Protein AF-0000000081133025 (afdb_homodimer)

Nearest PDB structures (foldseek):
  4o6f-assembly1_A  TM=8.081E-01  e=2.549E-02  Homo sapiens

Structure (mmCIF, N/CA/C/O backbone):
data_AF-0000000081133025-model_v1
#
loop_
_entity.id
_entity.type
_entity.pdbx_description
1 polymer 'MYND-type domain-containing protein'
#
loop_
_atom_site.group_PDB
_atom_site.id
_atom_site.type_symbol
_atom_site.label_atom_id
_atom_site.label_alt_id
_atom_site.label_comp_id
_atom_site.label_asym_id
_atom_site.label_entity_id
_atom_site.label_seq_id
_atom_site.pdbx_PDB_ins_code
_atom_site.Cartn_x
_atom_site.Cartn_y
_atom_site.Cartn_z
_atom_site.occupancy
_atom_site.B_iso_or_equiv
_atom_site.auth_seq_id
_atom_site.auth_comp_id
_atom_site.auth_asym_id
_atom_site.auth_atom_id
_atom_site.pdbx_PDB_model_num
ATOM 1 N N . MET A 1 1 ? 14.711 13.016 -4.582 1 37.09 1 MET A N 1
ATOM 2 C CA . MET A 1 1 ? 14.359 14.242 -3.865 1 37.09 1 MET A CA 1
ATOM 3 C C . MET A 1 1 ? 12.969 14.133 -3.254 1 37.09 1 MET A C 1
ATOM 5 O O . MET A 1 1 ? 12.023 13.719 -3.928 1 37.09 1 MET A O 1
ATOM 9 N N . GLU A 1 2 ? 12.914 13.93 -1.913 1 46.16 2 GLU A N 1
ATOM 10 C CA . GLU A 1 2 ? 11.641 13.906 -1.211 1 46.16 2 GLU A CA 1
ATOM 11 C C . GLU A 1 2 ? 10.789 15.117 -1.572 1 46.16 2 GLU A C 1
ATOM 13 O O . GLU A 1 2 ? 11.281 16.25 -1.612 1 46.16 2 GLU A O 1
ATOM 18 N N . ILE A 1 3 ? 9.961 15.031 -2.523 1 55.22 3 ILE A N 1
ATOM 19 C CA . ILE A 1 3 ? 9.078 16.141 -2.852 1 55.22 3 ILE A CA 1
ATOM 20 C C . ILE A 1 3 ? 8.289 16.562 -1.615 1 55.22 3 ILE A C 1
ATOM 22 O O . ILE A 1 3 ? 7.602 15.742 -1.005 1 55.22 3 ILE A O 1
ATOM 26 N N . PRO A 1 4 ? 8.547 17.734 -1.11 1 58.75 4 PRO A N 1
ATOM 27 C CA . PRO A 1 4 ? 7.738 18.188 0.019 1 58.75 4 PRO A CA 1
ATOM 28 C C . PRO A 1 4 ? 6.262 17.828 -0.129 1 58.75 4 PRO A C 1
ATOM 30 O O . PRO A 1 4 ? 5.715 17.891 -1.233 1 58.75 4 PRO A O 1
ATOM 33 N N . GLY A 1 5 ? 5.664 17.234 0.79 1 69.25 5 GLY A N 1
ATOM 34 C CA . GLY A 1 5 ? 4.25 16.906 0.766 1 69.25 5 GLY A CA 1
ATOM 35 C C . GLY A 1 5 ? 3.979 15.5 0.25 1 69.25 5 GLY A C 1
ATOM 36 O O . GLY A 1 5 ? 2.859 14.992 0.368 1 69.25 5 GLY A O 1
ATOM 37 N N . HIS A 1 6 ? 5.023 14.922 -0.238 1 81.94 6 HIS A N 1
ATOM 38 C CA . HIS A 1 6 ? 4.848 13.57 -0.758 1 81.94 6 HIS A CA 1
ATOM 39 C C . HIS A 1 6 ? 4.977 12.531 0.351 1 81.94 6 HIS A C 1
ATOM 41 O O . HIS A 1 6 ? 5.855 12.641 1.207 1 81.94 6 HIS A O 1
ATOM 47 N N . SER A 1 7 ? 4.062 11.711 0.53 1 89.38 7 SER A N 1
ATOM 48 C CA . SER A 1 7 ? 4.09 10.578 1.452 1 89.38 7 SER A CA 1
ATOM 49 C C . SER A 1 7 ? 3.457 9.336 0.826 1 89.38 7 SER A C 1
ATOM 51 O O . SER A 1 7 ? 2.385 9.422 0.224 1 89.38 7 SER A O 1
ATOM 53 N N . PRO A 1 8 ? 4.18 8.297 0.931 1 91.12 8 PRO A N 1
ATOM 54 C CA . PRO A 1 8 ? 3.59 7.062 0.412 1 91.12 8 PRO A CA 1
ATOM 55 C C . PRO A 1 8 ? 2.506 6.496 1.325 1 91.12 8 PRO A C 1
ATOM 57 O O . PRO A 1 8 ? 1.808 5.551 0.95 1 91.12 8 PRO A O 1
ATOM 60 N N . ILE A 1 9 ? 2.301 7.074 2.457 1 91.94 9 ILE A N 1
ATOM 61 C CA . ILE A 1 9 ? 1.527 6.445 3.523 1 91.94 9 ILE A CA 1
ATOM 62 C C . ILE A 1 9 ? 0.06 6.359 3.113 1 91.94 9 ILE A C 1
ATOM 64 O O . ILE A 1 9 ? -0.567 5.305 3.25 1 91.94 9 ILE A O 1
ATOM 68 N N . PRO A 1 10 ? -0.504 7.406 2.51 1 92.81 10 PRO A N 1
ATOM 69 C CA . PRO A 1 10 ? -1.913 7.293 2.127 1 92.81 10 PRO A CA 1
ATOM 70 C C . PRO A 1 10 ? -2.168 6.145 1.149 1 92.81 10 PRO A C 1
ATOM 72 O O . PRO A 1 10 ? -3.133 5.395 1.31 1 92.81 10 PRO A O 1
ATOM 75 N N . LYS A 1 11 ? -1.318 5.996 0.229 1 93.31 11 LYS A N 1
ATOM 76 C CA . LYS A 1 11 ? -1.478 4.902 -0.728 1 93.31 11 LYS A CA 1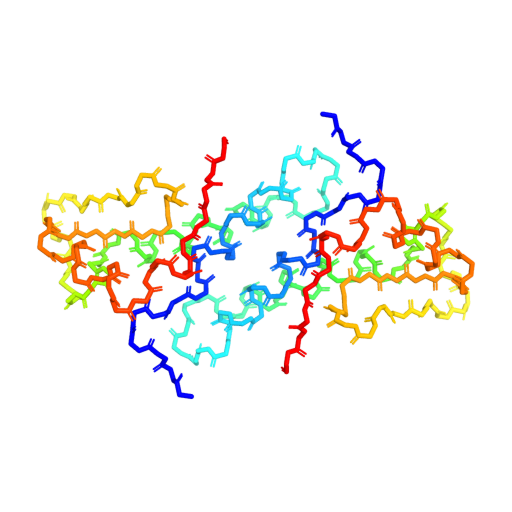
ATOM 77 C C . LYS A 1 11 ? -1.194 3.553 -0.073 1 93.31 11 LYS A C 1
ATOM 79 O O . LYS A 1 11 ? -1.891 2.572 -0.338 1 93.31 11 LYS A O 1
ATOM 84 N N . ALA A 1 12 ? -0.196 3.496 0.773 1 93.62 12 ALA A N 1
ATOM 85 C CA . ALA A 1 12 ? 0.095 2.266 1.504 1 93.62 12 ALA A CA 1
ATOM 86 C C . ALA A 1 12 ? -1.105 1.826 2.338 1 93.62 12 ALA A C 1
ATOM 88 O O . ALA A 1 12 ? -1.515 0.664 2.283 1 93.62 12 ALA A O 1
ATOM 89 N N . LEU A 1 13 ? -1.647 2.775 3.041 1 93.31 13 LEU A N 1
ATOM 90 C CA . LEU A 1 13 ? -2.805 2.463 3.873 1 93.31 13 LEU A CA 1
ATOM 91 C C . LEU A 1 13 ? -3.988 2.029 3.016 1 93.31 13 LEU A C 1
ATOM 93 O O . LEU A 1 13 ? -4.672 1.055 3.342 1 93.31 13 LEU A O 1
ATOM 97 N N . PHE A 1 14 ? -4.234 2.65 1.987 1 93.69 14 PHE A N 1
ATOM 98 C CA . PHE A 1 14 ? -5.379 2.359 1.128 1 93.69 14 PHE A CA 1
ATOM 99 C C . PHE A 1 14 ? -5.281 0.95 0.558 1 93.69 14 PHE A C 1
ATOM 101 O O . PHE A 1 14 ? -6.203 0.146 0.713 1 93.69 14 PHE A O 1
ATOM 108 N N . TRP A 1 15 ? -4.223 0.72 -0.074 1 93.31 15 TRP A N 1
ATOM 109 C CA . TRP A 1 15 ? -4.09 -0.559 -0.763 1 93.31 15 TRP A CA 1
ATOM 110 C C . TRP A 1 15 ? -4.016 -1.71 0.234 1 93.31 15 TRP A C 1
ATOM 112 O O . TRP A 1 15 ? -4.492 -2.812 -0.041 1 93.31 15 TRP A O 1
ATOM 122 N N . ALA A 1 16 ? -3.414 -1.518 1.375 1 93.19 16 ALA A N 1
ATOM 123 C CA . ALA A 1 16 ? -3.4 -2.539 2.418 1 93.19 16 ALA A CA 1
ATOM 124 C C . ALA A 1 16 ? -4.812 -2.826 2.924 1 93.19 16 ALA A C 1
ATOM 126 O O . ALA A 1 16 ? -5.184 -3.984 3.121 1 93.19 16 ALA A O 1
ATOM 127 N N . ARG A 1 17 ? -5.57 -1.785 3.111 1 92.88 17 ARG A N 1
ATOM 128 C CA . ARG A 1 17 ? -6.949 -1.972 3.549 1 92.88 17 ARG A CA 1
ATOM 129 C C . ARG A 1 17 ? -7.766 -2.697 2.484 1 92.88 17 ARG A C 1
ATOM 131 O O . ARG A 1 17 ? -8.609 -3.539 2.805 1 92.88 17 ARG A O 1
ATOM 138 N N . LYS A 1 18 ? -7.516 -2.332 1.307 1 92.12 18 LYS A N 1
ATOM 139 C CA . LYS A 1 18 ? -8.188 -3.02 0.206 1 92.12 18 LYS A CA 1
ATOM 140 C C . LYS A 1 18 ? -7.871 -4.516 0.22 1 92.12 18 LYS A C 1
ATOM 142 O O . LYS A 1 18 ? -8.75 -5.34 -0.048 1 92.12 18 LYS A O 1
ATOM 147 N N . ALA A 1 19 ? -6.629 -4.859 0.444 1 90.31 19 ALA A N 1
ATOM 148 C CA . ALA A 1 19 ? -6.227 -6.262 0.517 1 90.31 19 ALA A CA 1
ATOM 149 C C . ALA A 1 19 ? -6.98 -6.992 1.626 1 90.31 19 ALA A C 1
ATOM 151 O O . ALA A 1 19 ? -7.328 -8.164 1.479 1 90.31 19 ALA A O 1
ATOM 152 N N . LEU A 1 20 ? -7.297 -6.324 2.66 1 91.94 20 LEU A N 1
ATOM 153 C CA . LEU A 1 20 ? -7.945 -6.914 3.826 1 91.94 20 LEU A CA 1
ATOM 154 C C . LEU A 1 20 ? -9.422 -7.164 3.553 1 91.94 20 LEU A C 1
ATOM 156 O O . LEU A 1 20 ? -10.102 -7.84 4.332 1 91.94 20 LEU A O 1
ATOM 160 N N . GLU A 1 21 ? -9.922 -6.594 2.506 1 90 21 GLU A N 1
ATOM 161 C CA . GLU A 1 21 ? -11.32 -6.84 2.16 1 90 21 GLU A CA 1
ATOM 162 C C . GLU A 1 21 ? -11.547 -8.305 1.796 1 90 21 GLU A C 1
ATOM 164 O O . GLU A 1 21 ? -12.68 -8.789 1.842 1 90 21 GLU A O 1
ATOM 169 N N . ASP A 1 22 ? -10.477 -8.898 1.353 1 85.5 22 ASP A N 1
ATOM 170 C CA . ASP A 1 22 ? -10.531 -10.344 1.142 1 85.5 22 ASP A CA 1
ATOM 171 C C . ASP A 1 22 ? -10.484 -11.094 2.469 1 85.5 22 ASP A C 1
ATOM 173 O O . ASP A 1 22 ? -9.461 -11.078 3.158 1 85.5 22 ASP A O 1
ATOM 177 N N . ASP A 1 23 ? -11.516 -11.797 2.797 1 85.81 23 ASP A N 1
ATOM 178 C CA . ASP A 1 23 ? -11.641 -12.477 4.086 1 85.81 23 ASP A CA 1
ATOM 179 C C . ASP A 1 23 ? -10.617 -13.594 4.223 1 85.81 23 ASP A C 1
ATOM 181 O O . ASP A 1 23 ? -10.281 -14 5.336 1 85.81 23 ASP A O 1
ATOM 185 N N . SER A 1 24 ? -10.18 -14.094 3.078 1 83.56 24 SER A N 1
ATOM 186 C CA . SER A 1 24 ? -9.227 -15.203 3.121 1 83.56 24 SER A CA 1
ATOM 187 C C . SER A 1 24 ? -7.789 -14.695 3.13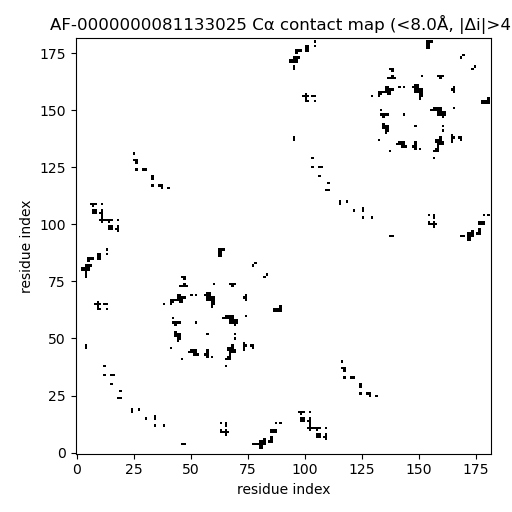1 1 83.56 24 SER A C 1
ATOM 189 O O . SER A 1 24 ? -6.848 -15.484 3.041 1 83.56 24 SER A O 1
ATOM 191 N N . PHE A 1 25 ? -7.715 -13.43 3.311 1 85.69 25 PHE A N 1
ATOM 192 C CA . PHE A 1 25 ? -6.375 -12.852 3.299 1 85.69 25 PHE A CA 1
ATOM 193 C C . PHE A 1 25 ? -5.539 -13.398 4.449 1 85.69 25 PHE A C 1
ATOM 195 O O . PHE A 1 25 ? -5.977 -13.383 5.602 1 85.69 25 PHE A O 1
ATOM 202 N N . PRO A 1 26 ? -4.367 -13.797 4.047 1 82.81 26 PRO A N 1
ATOM 203 C CA . PRO A 1 26 ? -3.49 -14.289 5.113 1 82.81 26 PRO A CA 1
ATOM 204 C C . PRO A 1 26 ? -2.992 -13.172 6.031 1 82.81 26 PRO A C 1
ATOM 206 O O . PRO A 1 26 ? -2.844 -12.031 5.594 1 82.81 26 PRO A O 1
ATOM 209 N N . LEU A 1 27 ? -2.762 -13.398 7.289 1 88.44 27 LEU A N 1
ATOM 210 C CA . LEU A 1 27 ? -2.152 -12.508 8.273 1 88.44 27 LEU A CA 1
ATOM 211 C C . LEU A 1 27 ? -3.053 -11.312 8.547 1 88.44 27 LEU A C 1
ATOM 213 O O . LEU A 1 27 ? -2.566 -10.227 8.875 1 88.44 27 LEU A O 1
ATOM 217 N N . ARG A 1 28 ? -4.301 -11.422 8.32 1 92.44 28 ARG A N 1
ATOM 218 C CA . ARG A 1 28 ? -5.277 -10.352 8.469 1 92.44 28 ARG A CA 1
ATOM 219 C C . ARG A 1 28 ? -5.098 -9.633 9.805 1 92.44 28 ARG A C 1
ATOM 221 O O . ARG A 1 28 ? -5.027 -8.398 9.852 1 92.44 28 ARG A O 1
ATOM 228 N N . ASP A 1 29 ? -5.027 -10.289 10.891 1 91.88 29 ASP A N 1
ATOM 229 C CA . ASP A 1 29 ? -4.934 -9.688 12.219 1 91.88 29 ASP A CA 1
ATOM 230 C C . ASP A 1 29 ? -3.646 -8.883 12.375 1 91.88 29 ASP A C 1
ATOM 232 O O . ASP A 1 29 ? -3.656 -7.785 12.93 1 91.88 29 ASP A O 1
ATOM 236 N N . ASN A 1 30 ? -2.568 -9.438 11.898 1 91.12 30 ASN A N 1
ATOM 237 C CA . ASN A 1 30 ? -1.285 -8.75 11.977 1 91.12 30 ASN A CA 1
ATOM 238 C C . ASN A 1 30 ? -1.292 -7.461 11.164 1 91.12 30 ASN A C 1
ATOM 240 O O . ASN A 1 30 ? -0.832 -6.422 11.641 1 91.12 30 ASN A O 1
ATOM 244 N N . VAL A 1 31 ? -1.9 -7.582 9.984 1 92.75 31 VAL A N 1
ATOM 245 C CA . VAL A 1 31 ? -1.946 -6.418 9.109 1 92.75 31 VAL A CA 1
ATOM 246 C C . VAL A 1 31 ? -2.855 -5.352 9.711 1 92.75 31 VAL A C 1
ATOM 248 O O . VAL A 1 31 ? -2.529 -4.16 9.688 1 92.75 31 VAL A O 1
ATOM 251 N N . THR A 1 32 ? -3.928 -5.762 10.289 1 94.5 32 THR A N 1
ATOM 252 C CA . THR A 1 32 ? -4.848 -4.828 10.93 1 94.5 32 THR A CA 1
ATOM 253 C C . THR A 1 32 ? -4.152 -4.066 12.055 1 94.5 32 THR A C 1
ATOM 255 O O . THR A 1 32 ? -4.297 -2.848 12.164 1 94.5 32 THR A O 1
ATOM 258 N N . LEU A 1 33 ? -3.422 -4.777 12.836 1 93.5 33 LEU A N 1
ATOM 259 C CA . LEU A 1 33 ? -2.709 -4.16 13.945 1 93.5 33 LEU A CA 1
ATOM 260 C C . LEU A 1 33 ? -1.69 -3.143 13.445 1 93.5 33 LEU A C 1
ATOM 262 O O . LEU A 1 33 ? -1.587 -2.039 13.984 1 93.5 33 LEU A O 1
ATOM 266 N N . ILE A 1 34 ? -0.99 -3.49 12.43 1 92.94 34 ILE A N 1
ATOM 267 C CA . ILE A 1 34 ? 0.042 -2.611 11.891 1 92.94 34 ILE A CA 1
ATOM 268 C C . ILE A 1 34 ? -0.604 -1.366 11.281 1 92.94 34 ILE A C 1
ATOM 270 O O . ILE A 1 34 ? -0.123 -0.249 11.484 1 92.94 34 ILE A O 1
ATOM 274 N N . LEU A 1 35 ? -1.695 -1.599 10.523 1 93.44 35 LEU A N 1
ATOM 275 C CA . LEU A 1 35 ? -2.383 -0.47 9.906 1 93.44 35 LEU A CA 1
ATOM 276 C C . LEU A 1 35 ? -2.906 0.493 10.969 1 93.44 35 LEU A C 1
ATOM 278 O O . LEU A 1 35 ? -2.809 1.712 10.805 1 93.44 35 LEU A O 1
ATOM 282 N N . SER A 1 36 ? -3.422 -0.02 12.031 1 93.81 36 SER A N 1
ATOM 283 C CA . SER A 1 36 ? -3.898 0.809 13.133 1 93.81 36 SER A CA 1
ATOM 284 C C . SER A 1 36 ? -2.76 1.612 13.758 1 93.81 36 SER A C 1
ATOM 286 O O . SER A 1 36 ? -2.918 2.801 14.039 1 93.81 36 SER A O 1
ATOM 288 N N . ALA A 1 37 ? -1.675 0.961 13.969 1 90.38 37 ALA A N 1
ATOM 289 C CA . ALA A 1 37 ? -0.515 1.627 14.555 1 90.38 37 ALA A CA 1
ATOM 290 C C . ALA A 1 37 ? 0.016 2.719 13.633 1 90.38 37 ALA A C 1
ATOM 292 O O . ALA A 1 37 ? 0.368 3.811 14.086 1 90.38 37 ALA A O 1
ATOM 293 N N . MET A 1 38 ? 0.113 2.439 12.328 1 88.94 38 MET A N 1
ATOM 294 C CA . MET A 1 38 ? 0.573 3.42 11.344 1 88.94 38 MET A CA 1
ATOM 295 C C . MET A 1 38 ? -0.354 4.629 11.312 1 88.94 38 MET A C 1
ATOM 297 O O . MET A 1 38 ? 0.109 5.773 11.305 1 88.94 38 MET A O 1
ATOM 301 N N . GLU A 1 39 ? -1.635 4.359 11.266 1 91.19 39 GLU A N 1
ATOM 302 C CA . GLU A 1 39 ? -2.613 5.441 11.25 1 91.19 39 GLU A CA 1
ATOM 303 C C . GLU A 1 39 ? -2.484 6.312 12.5 1 91.19 39 GLU A C 1
ATOM 305 O O . GLU A 1 39 ? -2.57 7.543 12.414 1 91.19 39 GLU A O 1
ATOM 310 N N . ASN A 1 40 ? -2.301 5.688 13.656 1 88.5 40 ASN A N 1
ATOM 311 C CA . ASN A 1 40 ? -2.137 6.438 14.898 1 88.5 40 ASN A CA 1
ATOM 312 C C . ASN A 1 40 ? -0.922 7.355 14.844 1 88.5 40 ASN A C 1
ATOM 314 O O . ASN A 1 40 ? -0.93 8.438 15.43 1 88.5 40 ASN A O 1
ATOM 318 N N . GLU A 1 41 ? 0.055 6.941 14.148 1 83.94 41 GLU A N 1
ATOM 319 C CA . GLU A 1 41 ? 1.264 7.75 14.016 1 83.94 41 GLU A CA 1
ATOM 320 C C . GLU A 1 41 ? 1.009 8.992 13.164 1 83.94 41 GLU A C 1
ATOM 322 O O . GLU A 1 41 ? 1.532 10.07 13.453 1 83.94 41 GLU A O 1
ATOM 327 N N . VAL A 1 42 ? 0.178 8.852 12.164 1 88.88 42 VAL A N 1
ATOM 328 C CA . VAL A 1 42 ? 0.042 9.953 11.219 1 88.88 42 VAL A CA 1
ATOM 329 C C . VAL A 1 42 ? -1.151 10.82 11.602 1 88.88 42 VAL A C 1
ATOM 331 O O . VAL A 1 42 ? -1.242 11.977 11.195 1 88.88 42 VAL A O 1
ATOM 334 N N . LYS A 1 43 ? -2.041 10.352 12.43 1 92.94 43 LYS A N 1
ATOM 335 C CA . LYS A 1 43 ? -3.242 11.094 12.789 1 92.94 43 LYS A CA 1
ATOM 336 C C . LYS A 1 43 ? -2.93 12.164 13.836 1 92.94 43 LYS A C 1
ATOM 338 O O . LYS A 1 43 ? -3.721 13.086 14.039 1 92.94 43 LYS A O 1
ATOM 343 N N . ASN A 1 44 ? -1.777 12.164 14.43 1 91 44 ASN A N 1
ATOM 344 C CA . ASN A 1 44 ? -1.505 13.016 15.586 1 91 44 ASN A CA 1
ATOM 345 C C . ASN A 1 44 ? -0.687 14.242 15.203 1 91 44 ASN A C 1
ATOM 347 O O . ASN A 1 44 ? -0.397 15.094 16.047 1 91 44 ASN A O 1
ATOM 351 N N . HIS A 1 45 ? -0.302 14.367 13.977 1 91.94 45 HIS A N 1
ATOM 352 C CA . HIS A 1 45 ? 0.431 15.539 13.508 1 91.94 45 HIS A CA 1
ATOM 353 C C . HIS A 1 45 ? -0.117 16.031 12.172 1 91.94 45 HIS A C 1
ATOM 355 O O . HIS A 1 45 ? -0.503 15.227 11.32 1 91.94 45 HIS A O 1
ATOM 361 N N . CYS A 1 46 ? -0.138 17.328 12.094 1 95.12 46 CYS A N 1
ATOM 362 C CA . CYS A 1 46 ? -0.505 17.906 10.805 1 95.12 46 CYS A CA 1
ATOM 363 C C . CYS A 1 46 ? 0.449 17.453 9.711 1 95.12 46 CYS A C 1
ATOM 365 O O . CYS A 1 46 ? 1.668 17.531 9.867 1 95.12 46 CYS A O 1
ATOM 367 N N . ALA A 1 47 ? -0.076 17.016 8.617 1 93.88 47 ALA A N 1
ATOM 368 C CA . ALA A 1 47 ? 0.729 16.484 7.523 1 93.88 47 ALA A CA 1
ATOM 369 C C . ALA A 1 47 ? 1.552 17.578 6.859 1 93.88 47 ALA A C 1
ATOM 371 O O . ALA A 1 47 ? 2.564 17.297 6.211 1 93.88 47 ALA A O 1
ATOM 372 N N . ASN A 1 48 ? 1.145 18.812 7.031 1 94.44 48 ASN A N 1
ATOM 373 C CA . ASN A 1 48 ? 1.816 19.922 6.371 1 94.44 48 ASN A CA 1
ATOM 374 C C . ASN A 1 48 ? 2.842 20.578 7.289 1 94.44 48 ASN A C 1
ATOM 376 O O . ASN A 1 48 ? 4.035 20.594 6.984 1 94.44 48 ASN A O 1
ATOM 380 N N . CYS A 1 49 ? 2.467 21.094 8.445 1 94.31 49 CYS A N 1
ATOM 381 C CA . CYS A 1 49 ? 3.35 21.891 9.289 1 94.31 49 CYS A CA 1
ATOM 382 C C . CYS A 1 49 ? 3.9 21.078 10.445 1 94.31 49 CYS A C 1
ATOM 384 O O . CYS A 1 49 ? 4.715 21.562 11.234 1 94.31 49 CYS A O 1
ATOM 386 N N . ARG A 1 50 ? 3.406 19.875 10.695 1 92.31 50 ARG A N 1
ATOM 387 C CA . ARG A 1 50 ? 3.893 18.906 11.664 1 92.31 50 ARG A CA 1
ATOM 388 C C . ARG A 1 50 ? 3.484 19.281 13.078 1 92.31 50 ARG A C 1
ATOM 390 O O . ARG A 1 50 ? 3.951 18.672 14.047 1 92.31 50 ARG A O 1
ATOM 397 N N . LYS A 1 51 ? 2.559 20.25 13.164 1 93 51 LYS A N 1
ATOM 398 C CA . LYS A 1 51 ? 2.002 20.578 14.477 1 93 51 LYS A CA 1
ATOM 399 C C . LYS A 1 51 ? 1.256 19.375 15.062 1 93 51 LYS A C 1
ATOM 401 O O . LYS A 1 51 ? 0.527 18.688 14.352 1 93 51 LYS A O 1
ATOM 406 N N . GLU A 1 52 ? 1.521 19.141 16.344 1 92.38 52 GLU A N 1
ATOM 407 C CA . GLU A 1 52 ? 0.838 18.047 17.016 1 92.38 52 GLU A CA 1
ATOM 408 C C . GLU A 1 52 ? -0.616 18.391 17.328 1 92.38 52 GLU A C 1
ATOM 410 O O . GLU A 1 52 ? -0.926 19.547 17.641 1 92.38 52 GLU A O 1
ATOM 415 N N . ALA A 1 53 ? -1.612 17.531 17.094 1 88.75 53 ALA A N 1
ATOM 416 C CA . ALA A 1 53 ? -3.043 17.734 17.328 1 88.75 53 ALA A CA 1
ATOM 417 C C . ALA A 1 53 ? -3.311 18.219 18.734 1 88.75 53 ALA A C 1
ATOM 419 O O . ALA A 1 53 ? -4.203 19.047 18.953 1 88.75 53 ALA A O 1
ATOM 420 N N . GLY A 1 54 ? -2.457 18.203 19.75 1 81.5 54 GLY A N 1
ATOM 421 C CA . GLY A 1 54 ? -2.725 18.562 21.125 1 81.5 54 GLY A CA 1
ATOM 422 C C . GLY A 1 54 ? -4.078 18.094 21.609 1 81.5 54 GLY A C 1
ATOM 423 O O . GLY A 1 54 ? -4.398 16.906 21.516 1 81.5 54 GLY A O 1
ATOM 424 N N . CYS A 1 55 ? -4.98 19.047 22.125 1 78.44 55 CYS A N 1
ATOM 425 C CA . CYS A 1 55 ? -6.289 18.734 22.688 1 78.44 55 CYS A CA 1
ATOM 426 C C . CYS A 1 55 ? -7.352 18.688 21.594 1 78.44 55 CYS A C 1
ATOM 428 O O . CYS A 1 55 ? -8.469 18.219 21.828 1 78.44 55 CYS A O 1
ATOM 430 N N . SER A 1 56 ? -6.949 19.234 20.422 1 78.75 56 SER A N 1
ATOM 431 C CA . SER A 1 56 ? -7.902 19.234 19.312 1 78.75 56 SER A CA 1
ATOM 432 C C . SER A 1 56 ? -7.555 18.156 18.297 1 78.75 56 SER A C 1
ATOM 434 O O . SER A 1 56 ? -6.387 17.797 18.141 1 78.75 56 SER A O 1
ATOM 436 N N . SER A 1 57 ? -8.578 17.609 17.719 1 86.81 57 SER A N 1
ATOM 437 C CA . SER A 1 57 ? -8.344 16.625 16.656 1 86.81 57 SER A CA 1
ATOM 438 C C . SER A 1 57 ? -8.039 17.297 15.328 1 86.81 57 SER A C 1
ATOM 440 O O . SER A 1 57 ? -8.508 18.406 15.07 1 86.81 57 SER A O 1
ATOM 442 N N . LEU A 1 58 ? -7.152 16.75 14.648 1 95.75 58 LEU A N 1
ATOM 443 C CA . LEU A 1 58 ? -6.867 17.203 13.281 1 95.75 58 LEU A CA 1
ATOM 444 C C . LEU A 1 58 ? -7.969 16.75 12.328 1 95.75 58 LEU A C 1
ATOM 446 O O . LEU A 1 58 ? -8.719 15.82 12.625 1 95.75 58 LEU A O 1
ATOM 450 N N . LYS A 1 59 ? -8.062 17.531 11.25 1 95.31 59 LYS A N 1
ATOM 451 C CA . LYS A 1 59 ? -9.008 17.156 10.195 1 95.31 59 LYS A CA 1
ATOM 452 C C . LYS A 1 59 ? -8.359 16.234 9.18 1 95.31 59 LYS A C 1
ATOM 454 O O . LYS A 1 59 ? -7.203 16.438 8.789 1 95.31 59 LYS A O 1
ATOM 459 N N . ARG A 1 60 ? -9.102 15.273 8.812 1 94.81 60 ARG A N 1
ATOM 460 C CA . ARG A 1 60 ? -8.594 14.242 7.922 1 94.81 60 ARG A CA 1
ATOM 461 C C . ARG A 1 60 ? -8.961 14.531 6.469 1 94.81 60 ARG A C 1
ATOM 463 O O . ARG A 1 60 ? -10.039 15.062 6.191 1 94.81 60 ARG A O 1
ATOM 470 N N . CYS A 1 61 ? -8.023 14.195 5.562 1 96.5 61 CYS A N 1
ATOM 471 C CA . CYS A 1 61 ? -8.391 14.211 4.152 1 96.5 61 CYS A CA 1
ATOM 472 C C . CYS A 1 61 ? -9.578 13.289 3.891 1 96.5 61 CYS A C 1
ATOM 474 O O . CYS A 1 61 ? -9.531 12.102 4.219 1 96.5 61 CYS A O 1
ATOM 476 N N . VAL A 1 62 ? -10.586 13.82 3.197 1 94.5 62 VAL A N 1
ATOM 477 C CA . VAL A 1 62 ? -11.828 13.078 3.023 1 94.5 62 VAL A CA 1
ATOM 478 C C . VAL A 1 62 ? -11.688 12.086 1.871 1 94.5 62 VAL A C 1
ATOM 480 O O . VAL A 1 62 ? -12.492 11.172 1.729 1 94.5 62 VAL A O 1
ATOM 483 N N . ARG A 1 63 ? -10.664 12.18 1.063 1 94.38 63 ARG A N 1
ATOM 484 C CA . ARG A 1 63 ? -10.492 11.328 -0.107 1 94.38 63 ARG A CA 1
ATOM 485 C C . ARG A 1 63 ? -9.727 10.055 0.253 1 94.38 63 ARG A C 1
ATOM 487 O O . ARG A 1 63 ? -10.227 8.945 0.051 1 94.38 63 ARG A O 1
ATOM 494 N N . CYS A 1 64 ? -8.648 10.188 0.845 1 94.19 64 CYS A N 1
ATOM 495 C CA . CYS A 1 64 ? -7.777 9.031 1.061 1 94.19 64 CYS A CA 1
ATOM 496 C C . CYS A 1 64 ? -7.852 8.555 2.508 1 94.19 64 CYS A C 1
ATOM 498 O O . CYS A 1 64 ? -7.422 7.445 2.824 1 94.19 64 CYS A O 1
ATOM 500 N N . LEU A 1 65 ? -8.297 9.5 3.383 1 93.19 65 LEU A N 1
ATOM 501 C CA . LEU A 1 65 ? -8.398 9.234 4.812 1 93.19 65 LEU A CA 1
ATOM 502 C C . LEU A 1 65 ? -7.035 8.906 5.406 1 93.19 65 LEU A C 1
ATOM 504 O O . LEU A 1 65 ? -6.945 8.234 6.438 1 93.19 65 LEU A O 1
ATOM 508 N N . GLY A 1 66 ? -5.91 9.273 4.77 1 93.5 66 GLY A N 1
ATOM 509 C CA . GLY A 1 66 ? -4.566 8.906 5.195 1 93.5 66 GLY A CA 1
ATOM 510 C C . GLY A 1 66 ? -3.699 10.102 5.52 1 93.5 66 GLY A C 1
ATOM 511 O O . GLY A 1 66 ? -2.502 9.961 5.777 1 93.5 66 GLY A O 1
ATOM 512 N N . ALA A 1 67 ? -4.293 11.25 5.547 1 94.69 67 ALA A N 1
ATOM 513 C CA . ALA A 1 67 ? -3.6 12.484 5.914 1 94.69 67 ALA A CA 1
ATOM 514 C C . ALA A 1 67 ? -4.473 13.359 6.805 1 94.69 67 ALA A C 1
ATOM 516 O O . ALA A 1 67 ? -5.695 13.391 6.648 1 94.69 67 ALA A O 1
ATOM 517 N N . TRP A 1 68 ? -3.787 14.078 7.691 1 96 68 TRP A N 1
ATOM 518 C CA . TRP A 1 68 ? -4.48 14.914 8.672 1 96 68 TRP A CA 1
ATOM 519 C C . TRP A 1 68 ? -3.881 16.312 8.703 1 96 68 TRP A C 1
ATOM 521 O O . TRP A 1 68 ? -2.676 16.484 8.5 1 96 68 TRP A O 1
ATOM 531 N N . TYR A 1 69 ? -4.828 17.25 9.047 1 96.31 69 TYR A N 1
ATOM 532 C CA . TYR A 1 69 ? -4.422 18.641 8.992 1 96.31 69 TYR A CA 1
ATOM 533 C C . TYR A 1 69 ? -4.957 19.406 10.195 1 96.31 69 TYR A C 1
ATOM 535 O O . TYR A 1 69 ? -6.035 19.109 10.703 1 96.31 69 TYR A O 1
ATOM 543 N N . CYS A 1 70 ? -4.18 20.453 10.547 1 95.69 70 CYS A N 1
ATOM 544 C CA . CYS A 1 70 ? -4.613 21.297 11.656 1 95.69 70 CYS A CA 1
ATOM 545 C C . CYS A 1 70 ? -5.648 22.312 11.203 1 95.69 70 CYS A C 1
ATOM 547 O O . CYS A 1 70 ? -6.352 22.906 12.031 1 95.69 70 CYS A O 1
ATOM 549 N N . GLY A 1 71 ? -5.684 22.578 9.883 1 95.94 71 GLY A N 1
ATOM 550 C CA . GLY A 1 71 ? -6.668 23.5 9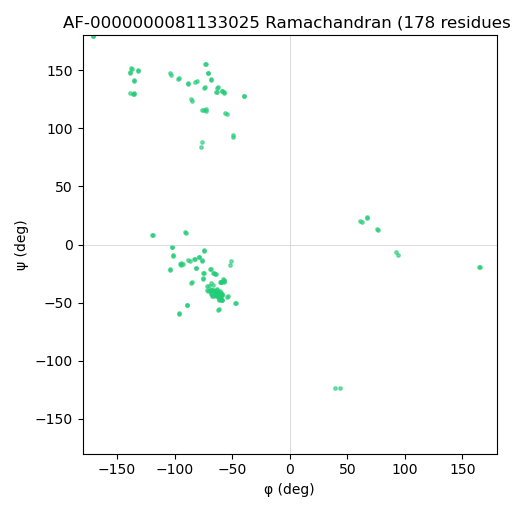.336 1 95.94 71 GLY A CA 1
ATOM 551 C C . GLY A 1 71 ? -6.691 23.5 7.816 1 95.94 71 GLY A C 1
ATOM 552 O O . GLY A 1 71 ? -5.922 22.797 7.172 1 95.94 71 GLY A O 1
ATOM 553 N N . LYS A 1 72 ? -7.594 24.328 7.305 1 97.31 72 LYS A N 1
ATOM 554 C CA . LYS A 1 72 ? -7.809 24.406 5.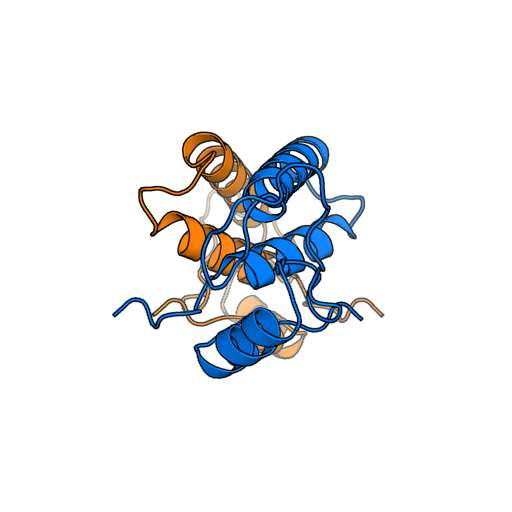863 1 97.31 72 LYS A CA 1
ATOM 555 C C . LYS A 1 72 ? -6.551 24.891 5.145 1 97.31 72 LYS A C 1
ATOM 557 O O . LYS A 1 72 ? -6.227 24.406 4.059 1 97.31 72 LYS A O 1
ATOM 562 N N . GLU A 1 73 ? -5.914 25.797 5.73 1 97.62 73 GLU A N 1
ATOM 563 C CA . GLU A 1 73 ? -4.719 26.344 5.105 1 97.62 73 GLU A CA 1
ATOM 564 C C . GLU A 1 73 ? -3.652 25.281 4.895 1 97.62 73 GLU A C 1
ATOM 566 O O . GLU A 1 73 ? -3.07 25.172 3.814 1 97.62 73 GLU A O 1
ATOM 571 N N . CYS A 1 74 ? -3.438 24.469 5.863 1 97.06 74 CYS A N 1
ATOM 572 C CA . CYS A 1 74 ? -2.451 23.391 5.762 1 97.06 74 CYS A CA 1
ATOM 573 C C . CYS A 1 74 ? -2.889 22.344 4.742 1 97.06 74 CYS A C 1
ATOM 575 O O . CYS A 1 74 ? -2.061 21.797 4.012 1 97.06 74 CYS A O 1
ATOM 577 N N . GLN A 1 75 ? -4.18 22.109 4.789 1 96.75 75 GLN A N 1
ATOM 578 C CA . GLN A 1 75 ? -4.68 21.156 3.811 1 96.75 75 GLN A CA 1
ATOM 579 C C . GLN A 1 75 ? -4.398 21.625 2.387 1 96.75 75 GLN A C 1
ATOM 581 O O . GLN A 1 75 ? -3.91 20.844 1.559 1 96.75 75 GLN A O 1
ATOM 586 N N . VAL A 1 76 ? -4.707 22.828 2.146 1 97.56 76 VAL A N 1
ATOM 587 C CA . VAL A 1 76 ? -4.535 23.391 0.811 1 97.56 76 VAL A CA 1
ATOM 588 C C . VAL A 1 76 ? -3.055 23.406 0.44 1 97.56 76 VAL A C 1
ATOM 590 O O . VAL A 1 76 ? -2.688 23.047 -0.682 1 97.56 76 VAL A O 1
ATOM 593 N N . GLN A 1 77 ? -2.217 23.797 1.354 1 96.94 77 GLN A N 1
ATOM 594 C CA . GLN A 1 77 ? -0.783 23.844 1.094 1 96.94 77 GLN A CA 1
ATOM 595 C C . GLN A 1 77 ? -0.227 22.453 0.819 1 96.94 77 GLN A C 1
ATOM 597 O O . GLN A 1 77 ? 0.566 22.266 -0.105 1 96.94 77 GLN A O 1
ATOM 602 N N . HIS A 1 78 ? -0.687 21.562 1.615 1 95.94 78 HIS A N 1
ATOM 603 C CA . HIS A 1 78 ? -0.208 20.203 1.452 1 95.94 78 HIS A CA 1
ATOM 604 C C . HIS A 1 78 ? -0.661 19.609 0.12 1 95.94 78 HIS A C 1
ATOM 606 O O . HIS A 1 78 ? 0.084 18.859 -0.52 1 95.94 78 HIS A O 1
ATOM 612 N N . TRP A 1 79 ? -1.866 19.922 -0.221 1 96.25 79 TRP A N 1
ATOM 613 C CA . TRP A 1 79 ? -2.402 19.453 -1.495 1 96.25 79 TRP A CA 1
ATOM 614 C C . TRP A 1 79 ? -1.492 19.859 -2.65 1 96.25 79 TRP A C 1
ATOM 616 O O . TRP A 1 79 ? -1.114 19.016 -3.473 1 96.25 79 TRP A O 1
ATOM 626 N N . LYS A 1 80 ? -1.062 21.109 -2.611 1 95.31 80 LYS A N 1
ATOM 627 C CA . LYS A 1 80 ? -0.249 21.672 -3.684 1 95.31 80 LYS A CA 1
ATOM 628 C C . LYS A 1 80 ? 1.186 21.156 -3.615 1 95.31 80 LYS A C 1
ATOM 630 O O . LYS A 1 80 ? 1.846 21 -4.645 1 95.31 80 LYS A O 1
ATOM 635 N N . ALA A 1 81 ? 1.594 20.844 -2.443 1 94.44 81 ALA A N 1
ATOM 636 C CA . ALA A 1 81 ? 2.979 20.438 -2.24 1 94.44 81 ALA A CA 1
ATOM 637 C C . ALA A 1 81 ? 3.201 19.016 -2.742 1 94.44 81 ALA A C 1
ATOM 639 O O . ALA A 1 81 ? 4.336 18.609 -3.014 1 94.44 81 ALA A O 1
ATOM 640 N N . GLY A 1 82 ? 2.08 18.25 -2.773 1 93.25 82 GLY A N 1
ATOM 641 C CA . GLY A 1 82 ? 2.314 16.922 -3.285 1 93.25 82 GLY A CA 1
ATOM 642 C C . GLY A 1 82 ? 1.178 15.953 -2.986 1 93.25 82 GLY A C 1
ATOM 643 O O . GLY A 1 82 ? 1.036 14.93 -3.652 1 93.25 82 GLY A O 1
ATOM 644 N N . HIS A 1 83 ? 0.312 16.234 -2 1 95.5 83 HIS A N 1
ATOM 645 C CA . HIS A 1 83 ? -0.747 15.312 -1.613 1 95.5 83 HIS A CA 1
ATOM 646 C C . HIS A 1 83 ? -1.643 14.977 -2.801 1 95.5 83 HIS A C 1
ATOM 648 O O . HIS A 1 83 ? -2.164 13.859 -2.891 1 95.5 83 HIS A O 1
ATOM 654 N N . LYS A 1 84 ? -1.78 15.859 -3.676 1 94 84 LYS A N 1
ATOM 655 C CA . LYS A 1 84 ? -2.617 15.641 -4.852 1 94 84 LYS A CA 1
ATOM 656 C C . LYS A 1 84 ? -2.162 14.414 -5.633 1 94 84 LYS A C 1
ATOM 658 O O . LYS A 1 84 ? -2.986 13.688 -6.191 1 94 84 LYS A O 1
ATOM 663 N N . ILE A 1 85 ? -0.944 14.109 -5.656 1 89.94 85 ILE A N 1
ATOM 664 C CA . ILE A 1 85 ? -0.366 12.984 -6.387 1 89.94 85 ILE A CA 1
ATOM 665 C C . ILE A 1 85 ? -0.462 11.711 -5.543 1 89.94 85 ILE A C 1
ATOM 667 O O . ILE A 1 85 ? -0.708 10.625 -6.07 1 89.94 85 ILE A O 1
ATOM 671 N N . ASP A 1 86 ? -0.367 11.945 -4.238 1 90.62 86 ASP A N 1
ATOM 672 C CA . ASP A 1 86 ? -0.273 10.797 -3.348 1 90.62 86 ASP A CA 1
ATOM 673 C C . ASP A 1 86 ? -1.649 10.398 -2.82 1 90.62 86 ASP A C 1
ATOM 675 O O . ASP A 1 86 ? -1.819 9.297 -2.285 1 90.62 86 ASP A O 1
ATOM 679 N N . CYS A 1 87 ? -2.59 11.297 -2.969 1 93.94 87 CYS A N 1
ATOM 680 C CA . CYS A 1 87 ? -3.949 11.031 -2.51 1 93.94 87 CYS A CA 1
ATOM 681 C C . CYS A 1 87 ? -4.613 9.953 -3.363 1 93.94 87 CYS A C 1
ATOM 683 O O . CYS A 1 87 ? -4.328 9.844 -4.559 1 93.94 87 CYS A O 1
ATOM 685 N N . ILE A 1 88 ? -5.379 9.102 -2.793 1 91.31 88 ILE A N 1
ATOM 686 C CA . ILE A 1 88 ? -6.113 8.047 -3.484 1 91.31 88 ILE A CA 1
ATOM 687 C C . ILE A 1 88 ? -7.539 7.977 -2.949 1 91.31 88 ILE A C 1
ATOM 689 O O . ILE A 1 88 ? -7.754 7.98 -1.734 1 91.31 88 ILE A O 1
ATOM 693 N N . LYS A 1 89 ? -8.555 7.988 -3.924 1 84.56 89 LYS A N 1
ATOM 694 C CA . LYS A 1 89 ? -9.961 8 -3.529 1 84.56 89 LYS A CA 1
ATOM 695 C C . LYS A 1 89 ? -10.391 6.645 -2.975 1 84.56 89 LYS A C 1
ATOM 697 O O . LYS A 1 89 ? -10.266 5.625 -3.652 1 84.56 89 LYS A O 1
ATOM 702 N N . ARG A 1 90 ? -10.75 6.641 -1.741 1 76.62 90 ARG A N 1
ATOM 703 C CA . ARG A 1 90 ? -11.336 5.465 -1.112 1 76.62 90 ARG A CA 1
ATOM 704 C C . ARG A 1 90 ? -12.805 5.301 -1.517 1 76.62 90 ARG A C 1
ATOM 706 O O . ARG A 1 90 ? -13.578 6.258 -1.459 1 76.62 90 ARG A O 1
ATOM 713 N N . LYS A 1 91 ? -13.164 4.668 -2.717 1 57.19 91 LYS A N 1
ATOM 714 C CA . LYS A 1 91 ? -14.562 4.484 -3.07 1 57.19 91 LYS A CA 1
ATOM 715 C C . LYS A 1 91 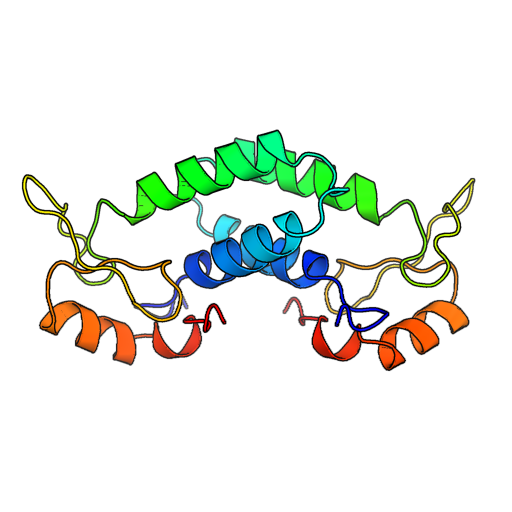? -15.336 3.811 -1.937 1 57.19 91 LYS A C 1
ATOM 717 O O . LYS A 1 91 ? -14.812 2.904 -1.281 1 57.19 91 LYS A O 1
ATOM 722 N N . MET B 1 1 ? -17.531 -6.004 -8.297 1 36.62 1 MET B N 1
ATOM 723 C CA . MET B 1 1 ? -17.203 -7.266 -8.953 1 36.62 1 MET B CA 1
ATOM 724 C C . MET B 1 1 ? -15.695 -7.508 -8.969 1 36.62 1 MET B C 1
ATOM 726 O O . MET B 1 1 ? -14.922 -6.594 -9.25 1 36.62 1 MET B O 1
ATOM 730 N N . GLU B 1 2 ? -15.266 -8.445 -8.172 1 46.41 2 GLU B N 1
ATOM 731 C CA . GLU B 1 2 ? -13.852 -8.812 -8.172 1 46.41 2 GLU B CA 1
ATOM 732 C C . GLU B 1 2 ? -13.352 -9.055 -9.594 1 46.41 2 GLU B C 1
ATOM 734 O O . GLU B 1 2 ? -14 -9.742 -10.383 1 46.41 2 GLU B O 1
ATOM 739 N N . ILE B 1 3 ? -12.82 -8.117 -10.203 1 52.59 3 ILE B N 1
ATOM 740 C CA . ILE B 1 3 ? -12.297 -8.352 -11.547 1 52.59 3 ILE B CA 1
ATOM 741 C C . ILE B 1 3 ? -11.289 -9.5 -11.516 1 52.59 3 ILE B C 1
ATOM 743 O O . ILE B 1 3 ? -10.32 -9.461 -10.758 1 52.59 3 ILE B O 1
ATOM 747 N N . PRO B 1 4 ? -11.648 -10.57 -12.133 1 55.62 4 PRO B N 1
ATOM 748 C CA . PRO B 1 4 ? -10.664 -11.648 -12.211 1 55.62 4 PRO B CA 1
ATOM 749 C C . PRO B 1 4 ? -9.25 -11.141 -12.461 1 55.62 4 PRO B C 1
ATOM 751 O O . PRO B 1 4 ? -9.055 -10.203 -13.242 1 55.62 4 PRO B O 1
ATOM 754 N N . GLY B 1 5 ? -8.289 -11.5 -11.711 1 65.88 5 GLY B N 1
ATOM 755 C CA . GLY B 1 5 ? -6.902 -11.109 -11.898 1 65.88 5 GLY B CA 1
ATOM 756 C C . GLY B 1 5 ? -6.523 -9.859 -11.125 1 65.88 5 GLY B C 1
ATOM 757 O O . GLY B 1 5 ? -5.348 -9.508 -11.039 1 65.88 5 GLY B O 1
ATOM 758 N N . HIS B 1 6 ? -7.52 -9.32 -10.562 1 80 6 HIS B N 1
ATOM 759 C CA . HIS B 1 6 ? -7.25 -8.109 -9.797 1 80 6 HIS B CA 1
ATOM 760 C C . HIS B 1 6 ? -6.801 -8.445 -8.375 1 80 6 HIS B C 1
ATOM 762 O O . HIS B 1 6 ? -7.359 -9.336 -7.738 1 80 6 HIS B O 1
ATOM 768 N N . SER B 1 7 ? -5.707 -8.023 -7.949 1 88.88 7 SER B N 1
ATOM 769 C CA . SER B 1 7 ? -5.203 -8.133 -6.586 1 88.88 7 SER B CA 1
ATOM 770 C C . SER B 1 7 ? -4.598 -6.82 -6.109 1 88.88 7 SER B C 1
ATOM 772 O O . SER B 1 7 ? -3.826 -6.188 -6.836 1 88.88 7 SER B O 1
ATOM 774 N N . PRO B 1 8 ? -5.027 -6.445 -4.98 1 91 8 PRO B N 1
ATOM 775 C CA . PRO B 1 8 ? -4.426 -5.223 -4.441 1 91 8 PRO B CA 1
ATOM 776 C C . PRO B 1 8 ? -3.012 -5.441 -3.912 1 91 8 PRO B C 1
ATOM 778 O O . PRO B 1 8 ? -2.32 -4.48 -3.566 1 91 8 PRO B O 1
ATOM 781 N N . ILE B 1 9 ? -2.559 -6.66 -3.908 1 91.75 9 ILE B N 1
ATOM 782 C CA . ILE B 1 9 ? -1.366 -7.027 -3.152 1 91.75 9 ILE B CA 1
ATOM 783 C C . ILE B 1 9 ? -0.135 -6.379 -3.781 1 91.75 9 ILE B C 1
ATOM 785 O O . ILE B 1 9 ? 0.687 -5.785 -3.078 1 91.75 9 ILE B O 1
ATOM 789 N N . PRO B 1 10 ? -0.023 -6.371 -5.109 1 92.81 10 PRO B N 1
ATOM 790 C CA . PRO B 1 10 ? 1.167 -5.738 -5.684 1 92.81 10 PRO B CA 1
ATOM 791 C C . PRO B 1 10 ? 1.285 -4.262 -5.316 1 92.81 10 PRO B C 1
ATOM 793 O O . PRO B 1 10 ? 2.369 -3.795 -4.961 1 92.81 10 PRO B O 1
ATOM 796 N N . LYS B 1 11 ? 0.229 -3.59 -5.344 1 93.19 11 LYS B N 1
ATOM 797 C CA . LYS B 1 11 ? 0.255 -2.176 -4.984 1 93.19 11 LYS B CA 1
ATOM 798 C C . LYS B 1 11 ? 0.468 -1.995 -3.482 1 93.19 11 LYS B C 1
ATOM 800 O O . LYS B 1 11 ? 1.202 -1.101 -3.059 1 93.19 11 LYS B O 1
ATOM 805 N N . ALA B 1 12 ? -0.15 -2.852 -2.695 1 93.56 12 ALA B N 1
ATOM 806 C CA . ALA B 1 12 ? 0.059 -2.801 -1.251 1 93.56 12 ALA B CA 1
ATOM 807 C C . ALA B 1 12 ? 1.53 -3.006 -0.901 1 93.56 12 ALA B C 1
ATOM 809 O O . ALA B 1 12 ? 2.104 -2.236 -0.127 1 93.56 12 ALA B O 1
ATOM 810 N N . LEU B 1 13 ? 2.092 -3.98 -1.505 1 93.25 13 LEU B N 1
ATOM 811 C CA . LEU B 1 13 ? 3.5 -4.262 -1.248 1 93.25 13 LEU B CA 1
ATOM 812 C C . LEU B 1 13 ? 4.379 -3.109 -1.717 1 93.25 13 LEU B C 1
ATOM 814 O O . LEU B 1 13 ? 5.301 -2.695 -1.008 1 93.25 13 LEU B O 1
ATOM 818 N N . PHE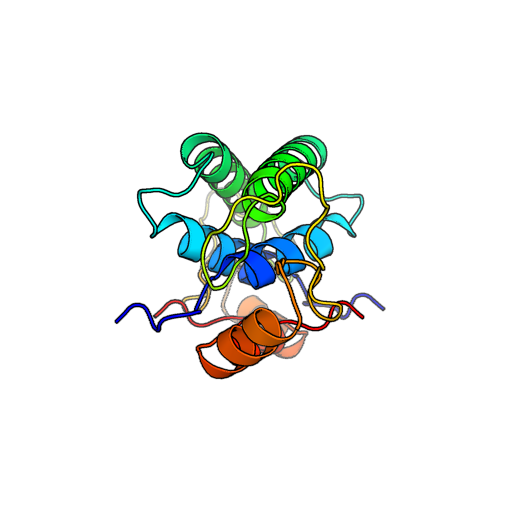 B 1 14 ? 4.137 -2.584 -2.814 1 93.56 14 PHE B N 1
ATOM 819 C CA . PHE B 1 14 ? 4.945 -1.515 -3.387 1 93.56 14 PHE B CA 1
ATOM 820 C C . PHE B 1 14 ? 4.926 -0.283 -2.488 1 93.56 14 PHE B C 1
ATOM 822 O O . PHE B 1 14 ? 5.98 0.215 -2.09 1 93.56 14 PHE B O 1
ATOM 829 N N . TRP B 1 15 ? 3.781 0.153 -2.23 1 93.38 15 TRP B N 1
ATOM 830 C CA . TRP B 1 15 ? 3.666 1.401 -1.483 1 93.38 15 TRP B CA 1
ATOM 831 C C . TRP B 1 15 ? 4.148 1.224 -0.048 1 93.38 15 TRP B C 1
ATOM 833 O O . TRP B 1 15 ? 4.703 2.152 0.545 1 93.38 15 TRP B O 1
ATOM 843 N N . ALA B 1 16 ? 3.963 0.08 0.547 1 93.25 16 ALA B N 1
ATOM 844 C CA . ALA B 1 16 ? 4.504 -0.199 1.875 1 93.25 16 ALA B CA 1
ATOM 845 C C . ALA B 1 16 ? 6.027 -0.181 1.861 1 93.25 16 ALA B C 1
ATOM 847 O O . ALA B 1 16 ? 6.656 0.378 2.762 1 93.25 16 ALA B O 1
ATOM 848 N N . ARG B 1 17 ? 6.582 -0.774 0.857 1 92.94 17 ARG B N 1
ATOM 849 C CA . ARG B 1 17 ? 8.039 -0.764 0.738 1 92.94 17 ARG B CA 1
ATOM 850 C C . ARG B 1 17 ? 8.555 0.654 0.535 1 92.94 17 ARG B C 1
ATOM 852 O O . ARG B 1 17 ? 9.602 1.021 1.079 1 92.94 17 ARG B O 1
ATOM 859 N N . LYS B 1 18 ? 7.855 1.355 -0.241 1 92.31 18 LYS B N 1
ATOM 860 C CA . LYS B 1 18 ? 8.219 2.754 -0.441 1 92.31 18 LYS B CA 1
ATOM 861 C C . LYS B 1 18 ? 8.219 3.52 0.879 1 92.31 18 LYS B C 1
ATOM 863 O O . LYS B 1 18 ? 9.086 4.359 1.12 1 92.31 18 LYS B O 1
ATOM 868 N N . ALA B 1 19 ? 7.223 3.291 1.697 1 90.38 19 ALA B N 1
ATOM 869 C CA . ALA B 1 19 ? 7.137 3.939 3.004 1 90.38 19 ALA B CA 1
ATOM 870 C C . ALA B 1 19 ? 8.344 3.592 3.871 1 90.38 19 ALA B C 1
ATOM 872 O O . ALA B 1 19 ? 8.828 4.434 4.629 1 90.38 19 ALA B O 1
ATOM 873 N N . LEU B 1 20 ? 8.867 2.453 3.732 1 91.94 20 LEU B N 1
ATOM 874 C CA . LEU B 1 20 ? 9.977 1.966 4.547 1 91.94 20 LEU B CA 1
ATOM 875 C C . LEU B 1 20 ? 11.289 2.605 4.117 1 91.94 20 LEU B C 1
ATOM 877 O O . LEU B 1 20 ? 12.305 2.48 4.809 1 91.94 20 LEU B O 1
ATOM 881 N N . GLU B 1 21 ? 11.273 3.217 2.965 1 90.25 21 GLU B N 1
ATOM 882 C CA . GLU B 1 21 ? 12.484 3.898 2.521 1 90.25 21 GLU B CA 1
ATOM 883 C C . GLU B 1 21 ? 12.844 5.051 3.457 1 90.25 21 GLU B C 1
ATOM 885 O O . GLU B 1 21 ? 13.992 5.496 3.488 1 90.25 21 GLU B O 1
ATOM 890 N N . ASP B 1 22 ? 11.812 5.527 4.094 1 85.5 22 ASP B N 1
ATOM 891 C CA . ASP B 1 22 ? 12.062 6.516 5.137 1 85.5 22 ASP B CA 1
ATOM 892 C C . ASP B 1 22 ? 12.609 5.855 6.402 1 85.5 22 ASP B C 1
ATOM 894 O O . ASP B 1 22 ? 11.898 5.102 7.07 1 85.5 22 ASP B O 1
ATOM 898 N N . ASP B 1 23 ? 13.805 6.164 6.773 1 85.88 23 ASP B N 1
ATOM 899 C CA . ASP B 1 23 ? 14.484 5.531 7.895 1 85.88 23 ASP B CA 1
ATOM 900 C C . ASP B 1 23 ? 13.797 5.855 9.219 1 85.88 23 ASP B C 1
ATOM 902 O O . ASP B 1 23 ? 13.938 5.121 10.195 1 85.88 23 ASP B O 1
ATOM 906 N N . SER B 1 24 ? 13.094 6.984 9.211 1 83.44 24 SER B N 1
ATOM 907 C CA . SER B 1 24 ? 12.445 7.395 10.445 1 83.44 24 SER B CA 1
ATOM 908 C C . SER B 1 24 ? 11.023 6.836 10.539 1 83.44 24 SER B C 1
ATOM 910 O O . SER B 1 24 ? 10.273 7.176 11.453 1 83.44 24 SER B O 1
ATOM 912 N N . PHE B 1 25 ? 10.789 5.965 9.648 1 85.88 25 PHE B N 1
ATOM 913 C CA . PHE B 1 25 ? 9.445 5.402 9.633 1 85.88 25 PHE B CA 1
ATOM 914 C C . PHE B 1 25 ? 9.164 4.633 10.914 1 85.88 25 PHE B C 1
ATOM 916 O O . PHE B 1 25 ? 9.953 3.773 11.312 1 85.88 25 PHE B O 1
ATOM 923 N N . PRO B 1 26 ? 8.031 4.969 11.43 1 82.94 26 PRO B N 1
ATOM 924 C CA . PRO B 1 26 ? 7.668 4.227 12.641 1 82.94 26 PRO B CA 1
ATOM 925 C C . PRO B 1 26 ? 7.305 2.771 12.359 1 82.94 26 PRO B C 1
ATOM 927 O O . PRO B 1 26 ? 6.824 2.455 11.266 1 82.94 26 PRO B O 1
ATOM 930 N N . LEU B 1 27 ? 7.555 1.836 13.227 1 88.56 27 LEU B N 1
ATOM 931 C CA . LEU B 1 27 ? 7.156 0.434 13.18 1 88.56 27 LEU B CA 1
ATOM 932 C C . LEU B 1 27 ? 7.863 -0.297 12.047 1 88.56 27 LEU B C 1
ATOM 934 O O . LEU B 1 27 ? 7.332 -1.27 11.5 1 88.56 27 LEU B O 1
ATOM 938 N N . ARG B 1 28 ? 8.953 0.173 11.594 1 92.38 28 ARG B N 1
ATOM 939 C CA . ARG B 1 28 ? 9.711 -0.368 10.469 1 92.38 28 ARG B CA 1
ATOM 940 C C . ARG B 1 28 ? 9.867 -1.88 10.586 1 92.38 28 ARG B C 1
ATOM 942 O O . ARG B 1 28 ? 9.594 -2.615 9.641 1 92.38 28 ARG B O 1
ATOM 949 N N . ASP B 1 29 ? 10.289 -2.402 11.672 1 91.81 29 ASP B N 1
ATOM 950 C CA . ASP B 1 29 ? 10.547 -3.826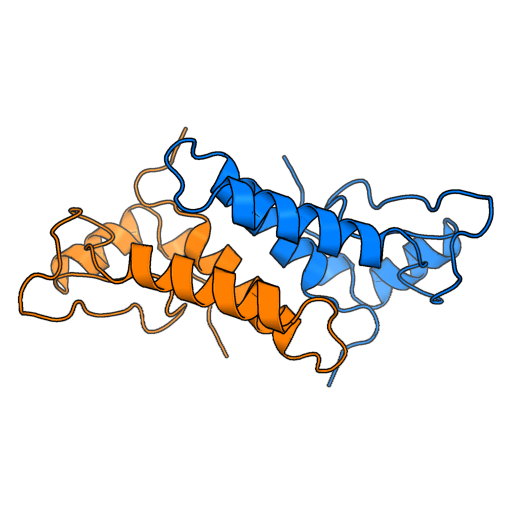 11.859 1 91.81 29 ASP B CA 1
ATOM 951 C C . ASP B 1 29 ? 9.258 -4.637 11.719 1 91.81 29 ASP B C 1
ATOM 953 O O . ASP B 1 29 ? 9.258 -5.699 11.094 1 91.81 29 ASP B O 1
ATOM 957 N N . ASN B 1 30 ? 8.211 -4.129 12.312 1 91.06 30 ASN B N 1
ATOM 958 C CA . ASN B 1 30 ? 6.926 -4.812 12.227 1 91.06 30 ASN B CA 1
ATOM 959 C C . ASN B 1 30 ? 6.418 -4.879 10.789 1 91.06 30 ASN B C 1
ATOM 961 O O . ASN B 1 30 ? 5.957 -5.93 10.344 1 91.06 30 ASN B O 1
ATOM 965 N N . VAL B 1 31 ? 6.598 -3.764 10.109 1 92.69 31 VAL B N 1
ATOM 966 C CA . VAL B 1 31 ? 6.125 -3.699 8.727 1 92.69 31 VAL B CA 1
ATOM 967 C C . VAL B 1 31 ? 6.973 -4.613 7.852 1 92.69 31 VAL B C 1
ATOM 969 O O . VAL B 1 31 ? 6.445 -5.324 6.988 1 92.69 31 VAL B O 1
ATOM 972 N N . THR B 1 32 ? 8.242 -4.648 8.094 1 94.5 32 THR B N 1
ATOM 973 C CA . THR B 1 32 ? 9.133 -5.512 7.332 1 94.5 32 THR B CA 1
ATOM 974 C C . THR B 1 32 ? 8.742 -6.977 7.496 1 94.5 32 THR B C 1
ATOM 976 O O . THR B 1 32 ? 8.688 -7.727 6.52 1 94.5 32 THR B O 1
ATOM 979 N N . LEU B 1 33 ? 8.469 -7.344 8.703 1 93.44 33 LEU B N 1
ATOM 980 C CA . LEU B 1 33 ? 8.078 -8.719 8.984 1 93.44 33 LEU B CA 1
ATOM 981 C C . LEU B 1 33 ? 6.777 -9.078 8.266 1 93.44 33 LEU B C 1
ATOM 983 O O . LEU B 1 33 ? 6.664 -10.156 7.676 1 93.44 33 LEU B O 1
ATOM 987 N N . ILE B 1 34 ? 5.84 -8.188 8.297 1 93 34 ILE B N 1
ATOM 988 C CA . ILE B 1 34 ? 4.547 -8.438 7.676 1 93 34 ILE B CA 1
ATOM 989 C C . ILE B 1 34 ? 4.707 -8.531 6.16 1 93 34 ILE B C 1
ATOM 991 O O . ILE B 1 34 ? 4.125 -9.414 5.52 1 93 34 ILE B O 1
ATOM 995 N N . LEU B 1 35 ? 5.488 -7.594 5.598 1 93.5 35 LEU B N 1
ATOM 996 C CA . LEU B 1 35 ? 5.707 -7.605 4.152 1 93.5 35 LEU B CA 1
ATOM 997 C C . LEU B 1 35 ? 6.375 -8.906 3.717 1 93.5 35 LEU B C 1
ATOM 999 O O . LEU B 1 35 ? 6.008 -9.484 2.691 1 93.5 35 LEU B O 1
ATOM 1003 N N . SER B 1 36 ? 7.316 -9.383 4.48 1 93.75 36 SER B N 1
ATOM 1004 C CA . SER B 1 36 ? 7.977 -10.648 4.188 1 93.75 36 SER B CA 1
ATOM 1005 C C . SER B 1 36 ? 6.992 -11.812 4.223 1 93.75 36 SER B C 1
ATOM 1007 O O . SER B 1 36 ? 7.016 -12.68 3.35 1 93.75 36 SER B O 1
ATOM 1009 N N . ALA B 1 37 ? 6.188 -11.812 5.219 1 90.31 37 ALA B N 1
ATOM 1010 C CA . ALA B 1 37 ? 5.195 -12.875 5.359 1 90.31 37 ALA B CA 1
ATOM 1011 C C . ALA B 1 37 ? 4.195 -12.844 4.207 1 90.31 37 ALA B C 1
ATOM 1013 O O . ALA B 1 37 ? 3.83 -13.891 3.666 1 90.31 37 ALA B O 1
ATOM 1014 N N . MET B 1 38 ? 3.707 -11.664 3.826 1 89 38 MET B N 1
ATOM 1015 C CA . MET B 1 38 ? 2.77 -11.508 2.717 1 89 38 MET B CA 1
ATOM 1016 C C . MET B 1 38 ? 3.395 -11.984 1.409 1 89 38 MET B C 1
ATOM 1018 O O . MET B 1 38 ? 2.756 -12.711 0.639 1 89 38 MET B O 1
ATOM 1022 N N . GLU B 1 39 ? 4.602 -11.547 1.167 1 91.06 39 GLU B N 1
ATOM 1023 C CA . GLU B 1 39 ? 5.301 -11.961 -0.043 1 91.06 39 GLU B CA 1
ATOM 1024 C C . GLU B 1 39 ? 5.445 -13.477 -0.102 1 91.06 39 GLU B C 1
ATOM 1026 O O . GLU B 1 39 ? 5.273 -14.086 -1.163 1 91.06 39 GLU B O 1
ATOM 1031 N N . ASN B 1 40 ? 5.793 -14.102 1.038 1 88.38 40 ASN B N 1
ATOM 1032 C CA . ASN B 1 40 ? 5.922 -15.547 1.089 1 88.38 40 ASN B CA 1
ATOM 1033 C C . ASN B 1 40 ? 4.613 -16.25 0.724 1 88.38 40 ASN B C 1
ATOM 1035 O O . ASN B 1 40 ? 4.621 -17.328 0.134 1 88.38 40 ASN B O 1
ATOM 1039 N N . GLU B 1 41 ? 3.545 -15.633 1.044 1 84 41 GLU B N 1
ATOM 1040 C CA . GLU B 1 41 ? 2.236 -16.203 0.731 1 84 41 GLU B CA 1
ATOM 1041 C C . GLU B 1 41 ? 1.955 -16.141 -0.768 1 84 41 GLU B C 1
ATOM 1043 O O . GLU B 1 41 ? 1.38 -17.078 -1.331 1 84 41 GLU B O 1
ATOM 1048 N N . VAL B 1 42 ? 2.393 -15.102 -1.406 1 88.94 42 VAL B N 1
ATOM 1049 C CA . VAL B 1 42 ? 1.995 -14.914 -2.797 1 88.94 42 VAL B CA 1
ATOM 1050 C C . VAL B 1 42 ? 3.064 -15.492 -3.723 1 88.94 42 VAL B C 1
ATOM 1052 O O . VAL B 1 42 ? 2.789 -15.797 -4.887 1 88.94 42 VAL B O 1
ATOM 1055 N N . LYS B 1 43 ? 4.258 -15.727 -3.246 1 92.88 43 LYS B N 1
ATOM 1056 C CA . LYS B 1 43 ? 5.344 -16.219 -4.09 1 92.88 43 LYS B CA 1
ATOM 1057 C C . LYS B 1 43 ? 5.211 -17.719 -4.34 1 92.88 43 LYS B C 1
ATOM 1059 O O . LYS B 1 43 ? 5.832 -18.25 -5.258 1 92.88 43 LYS B O 1
ATOM 1064 N N . ASN B 1 44 ? 4.352 -18.406 -3.654 1 91.19 44 ASN B N 1
ATOM 1065 C CA . ASN B 1 44 ? 4.336 -19.859 -3.688 1 91.19 44 ASN B CA 1
ATOM 1066 C C . ASN B 1 44 ? 3.219 -20.391 -4.582 1 91.19 44 ASN B C 1
ATOM 1068 O O . ASN B 1 44 ? 3.082 -21.609 -4.762 1 91.19 44 ASN B O 1
ATOM 1072 N N . HIS B 1 45 ? 2.428 -19.547 -5.145 1 92.25 45 HIS B N 1
ATOM 1073 C CA . HIS B 1 45 ? 1.367 -19.953 -6.059 1 92.25 45 HIS B CA 1
ATOM 1074 C C . HIS B 1 45 ? 1.323 -19.062 -7.289 1 92.25 45 HIS B C 1
ATOM 1076 O O . HIS B 1 45 ? 1.544 -17.844 -7.184 1 92.25 45 HIS B O 1
ATOM 1082 N N . CYS B 1 46 ? 1.074 -19.703 -8.383 1 95.44 46 CYS B N 1
ATOM 1083 C CA . CYS B 1 46 ? 0.858 -18.922 -9.594 1 95.44 46 CYS B CA 1
ATOM 1084 C C . CYS B 1 46 ? -0.308 -17.969 -9.422 1 95.44 46 CYS B C 1
ATOM 1086 O O . CYS B 1 46 ? -1.392 -18.359 -8.992 1 95.44 46 CYS B O 1
ATOM 1088 N N . ALA B 1 47 ? -0.12 -16.734 -9.781 1 93.69 47 ALA B N 1
ATOM 1089 C CA . ALA B 1 47 ? -1.135 -15.703 -9.594 1 93.69 47 ALA B CA 1
ATOM 1090 C C . ALA B 1 47 ? -2.33 -15.938 -10.516 1 93.69 47 ALA B C 1
ATOM 1092 O O . ALA B 1 47 ? -3.43 -15.445 -10.25 1 93.69 47 ALA B O 1
ATOM 1093 N N . ASN B 1 48 ? -2.127 -16.688 -11.562 1 94.5 48 ASN B N 1
ATOM 1094 C CA . ASN B 1 48 ? -3.184 -16.906 -12.547 1 94.5 48 ASN B CA 1
ATOM 1095 C C . ASN B 1 48 ? -3.941 -18.203 -12.281 1 94.5 48 ASN B C 1
ATOM 1097 O O . ASN B 1 48 ? -5.148 -18.188 -12.031 1 94.5 48 ASN B O 1
ATOM 1101 N N . CYS B 1 49 ? -3.307 -19.375 -12.273 1 94.5 49 CYS B N 1
ATOM 1102 C CA . CYS B 1 49 ? -3.984 -20.656 -12.211 1 94.5 49 CYS B CA 1
ATOM 1103 C C . CYS B 1 49 ? -3.936 -21.234 -10.797 1 94.5 49 CYS B C 1
ATOM 1105 O O . CYS B 1 49 ? -4.504 -22.297 -10.531 1 94.5 49 CYS B O 1
ATOM 1107 N N . ARG B 1 50 ? -3.176 -20.656 -9.898 1 92.31 50 ARG B N 1
ATOM 1108 C CA . ARG B 1 50 ? -3.104 -20.969 -8.477 1 92.31 50 ARG B CA 1
ATOM 1109 C C . ARG B 1 50 ? -2.316 -22.266 -8.242 1 92.31 50 ARG B C 1
ATOM 1111 O O . ARG B 1 50 ? -2.305 -22.797 -7.133 1 92.31 50 ARG B O 1
ATOM 1118 N N . LYS B 1 51 ? -1.601 -22.719 -9.305 1 93.12 51 LYS B N 1
ATOM 1119 C CA . LYS B 1 51 ? -0.704 -23.844 -9.125 1 93.12 51 LYS B CA 1
ATOM 1120 C C . LYS B 1 51 ? 0.411 -23.516 -8.141 1 93.12 51 LYS B C 1
ATOM 1122 O O . LYS B 1 51 ? 0.97 -22.422 -8.164 1 93.12 51 LYS B O 1
ATOM 1127 N N . GLU B 1 52 ? 0.641 -24.453 -7.25 1 92.62 52 GLU B N 1
ATOM 1128 C CA . GLU B 1 52 ? 1.711 -24.266 -6.277 1 92.62 52 GLU B CA 1
ATOM 1129 C C . GLU B 1 52 ? 3.082 -24.438 -6.922 1 92.62 52 GLU B C 1
ATOM 1131 O O . GLU B 1 52 ? 3.258 -25.281 -7.809 1 92.62 52 GLU B O 1
ATOM 1136 N N . ALA B 1 53 ? 4.082 -23.594 -6.668 1 88.94 53 ALA B N 1
ATOM 1137 C CA . ALA B 1 53 ? 5.434 -23.625 -7.219 1 88.94 53 ALA B CA 1
ATOM 1138 C C . ALA B 1 53 ? 6.066 -25 -7.043 1 88.94 53 ALA B C 1
ATOM 1140 O O . ALA B 1 53 ? 6.793 -25.469 -7.926 1 88.94 53 ALA B O 1
ATOM 1141 N N . GLY B 1 54 ? 5.672 -25.922 -6.227 1 81.69 54 GLY B N 1
ATOM 1142 C CA . GLY B 1 54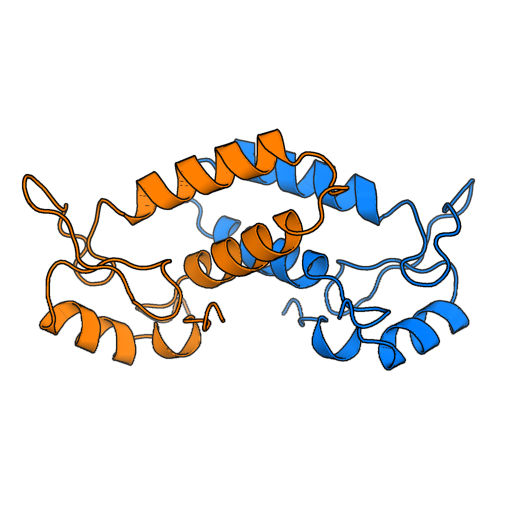 ? 6.312 -27.203 -5.965 1 81.69 54 GLY B CA 1
ATOM 1143 C C . GLY B 1 54 ? 7.82 -27.094 -5.816 1 81.69 54 GLY B C 1
ATOM 1144 O O . GLY B 1 54 ? 8.312 -26.297 -5.008 1 81.69 54 GLY B O 1
ATOM 1145 N N . CYS B 1 55 ? 8.625 -27.875 -6.66 1 79 55 CYS B N 1
ATOM 1146 C CA . CYS B 1 55 ? 10.086 -27.922 -6.586 1 79 55 CYS B CA 1
ATOM 1147 C C . CYS B 1 55 ? 10.703 -26.828 -7.445 1 79 55 CYS B C 1
ATOM 1149 O O . CYS B 1 55 ? 11.906 -26.562 -7.348 1 79 55 CYS B O 1
ATOM 1151 N N . SER B 1 56 ? 9.812 -26.266 -8.281 1 79.06 56 SER B N 1
ATOM 1152 C CA . SER B 1 56 ? 10.312 -25.188 -9.133 1 79.06 56 SER B CA 1
ATOM 1153 C C . SER B 1 56 ? 9.859 -23.828 -8.625 1 79.06 56 SER B C 1
ATOM 1155 O O . SER B 1 56 ? 8.82 -23.703 -7.973 1 79.06 56 SER B O 1
ATOM 1157 N N . SER B 1 57 ? 10.711 -22.844 -8.844 1 86.81 57 SER B N 1
ATOM 1158 C CA . SER B 1 57 ? 10.328 -21.484 -8.477 1 86.81 57 SER B CA 1
ATOM 1159 C C . SER B 1 57 ? 9.461 -20.844 -9.555 1 86.81 57 SER B C 1
ATOM 1161 O O . SER B 1 57 ? 9.602 -21.156 -10.742 1 86.81 57 SER B O 1
ATOM 1163 N N . LEU B 1 58 ? 8.508 -20.156 -9.117 1 95.88 58 LEU B N 1
ATOM 1164 C CA . LEU B 1 58 ? 7.695 -19.359 -10.031 1 95.88 58 LEU B CA 1
ATOM 1165 C C . LEU B 1 58 ? 8.461 -18.141 -10.516 1 95.88 58 LEU B C 1
ATOM 1167 O O . LEU B 1 58 ? 9.43 -17.703 -9.883 1 95.88 58 LEU B O 1
ATOM 1171 N N . LYS B 1 59 ? 8.016 -17.688 -11.711 1 95.38 59 LYS B N 1
ATOM 1172 C CA . LYS B 1 59 ? 8.594 -16.453 -12.242 1 95.38 59 LYS B CA 1
ATOM 1173 C C . LYS B 1 59 ? 7.832 -15.234 -11.742 1 95.38 59 LYS B C 1
ATOM 1175 O O . LYS B 1 59 ? 6.598 -15.242 -11.703 1 95.38 59 LYS B O 1
ATOM 1180 N N . ARG B 1 60 ? 8.578 -14.25 -11.414 1 94.81 60 ARG B N 1
ATOM 1181 C CA . ARG B 1 60 ? 8.008 -13.047 -10.82 1 94.81 60 ARG B CA 1
ATOM 1182 C C . ARG B 1 60 ? 7.793 -11.969 -11.875 1 94.81 60 ARG B C 1
ATOM 1184 O O . ARG B 1 60 ? 8.586 -11.836 -12.805 1 94.81 60 ARG B O 1
ATOM 1191 N N . CYS B 1 61 ? 6.684 -11.242 -11.703 1 96.5 61 CYS B N 1
ATOM 1192 C CA . CYS B 1 61 ? 6.535 -10.039 -12.523 1 96.5 61 CYS B CA 1
ATOM 1193 C C . CYS B 1 61 ? 7.711 -9.094 -12.312 1 96.5 61 CYS B C 1
ATOM 1195 O O . CYS B 1 61 ? 8.016 -8.711 -11.18 1 96.5 61 CYS B O 1
ATOM 1197 N N . VAL B 1 62 ? 8.281 -8.641 -13.406 1 94.44 62 VAL B N 1
ATOM 1198 C CA . VAL B 1 62 ? 9.508 -7.855 -13.32 1 94.44 62 VAL B CA 1
ATOM 1199 C C . VAL B 1 62 ? 9.172 -6.395 -13.031 1 94.44 62 VAL B C 1
ATOM 1201 O O . VAL B 1 62 ? 10.047 -5.613 -12.641 1 94.44 62 VAL B O 1
ATOM 1204 N N . ARG B 1 63 ? 7.949 -5.973 -13.133 1 94.12 63 ARG B N 1
ATOM 1205 C CA . ARG B 1 63 ? 7.543 -4.582 -12.945 1 94.12 63 ARG B CA 1
ATOM 1206 C C . ARG B 1 63 ? 7.211 -4.301 -11.484 1 94.12 63 ARG B C 1
ATOM 1208 O O . ARG B 1 63 ? 7.812 -3.424 -10.867 1 94.12 63 ARG B O 1
ATOM 1215 N N . CYS B 1 64 ? 6.402 -5.062 -10.938 1 94.06 64 CYS B N 1
ATOM 1216 C CA . CYS B 1 64 ? 5.895 -4.758 -9.602 1 94.06 64 CYS B CA 1
ATOM 1217 C C . CYS B 1 64 ? 6.555 -5.645 -8.555 1 94.06 64 CYS B C 1
ATOM 1219 O O . CYS B 1 64 ? 6.48 -5.359 -7.359 1 94.06 64 CYS B O 1
ATOM 1221 N N . LEU B 1 65 ? 7.07 -6.793 -9.047 1 93.06 65 LEU B N 1
ATOM 1222 C CA . LEU B 1 65 ? 7.711 -7.777 -8.18 1 93.06 65 LEU B CA 1
ATOM 1223 C C . LEU B 1 65 ? 6.723 -8.336 -7.16 1 93.06 65 LEU B C 1
ATOM 1225 O O . LEU B 1 65 ? 7.129 -8.828 -6.105 1 93.06 65 LEU B O 1
ATOM 1229 N N . GLY B 1 66 ? 5.406 -8.227 -7.367 1 93.38 66 GLY B N 1
ATOM 1230 C CA . GLY B 1 66 ? 4.387 -8.617 -6.41 1 93.38 66 GLY B CA 1
ATOM 1231 C C . GLY B 1 66 ? 3.477 -9.719 -6.926 1 93.38 66 GLY B C 1
ATOM 1232 O O . GLY B 1 66 ? 2.49 -10.07 -6.273 1 93.38 66 GLY B O 1
ATOM 1233 N N . ALA B 1 67 ? 3.812 -10.273 -8.047 1 94.56 67 ALA B N 1
ATOM 1234 C CA . ALA B 1 67 ? 3.066 -11.391 -8.625 1 94.56 67 ALA B CA 1
ATOM 1235 C C . ALA B 1 67 ? 4.008 -12.438 -9.203 1 94.56 67 ALA B C 1
ATOM 1237 O O . ALA B 1 67 ? 5.078 -12.102 -9.719 1 94.56 67 ALA B O 1
ATOM 1238 N N . TRP B 1 68 ? 3.539 -13.672 -9.125 1 95.94 68 TRP B N 1
ATOM 1239 C CA . TRP B 1 68 ? 4.348 -14.797 -9.57 1 95.94 68 TRP B CA 1
ATOM 1240 C C . TRP B 1 68 ? 3.543 -15.727 -10.477 1 95.94 68 TRP B C 1
ATOM 1242 O O . TRP B 1 68 ? 2.332 -15.875 -10.297 1 95.94 68 TRP B O 1
ATOM 1252 N N . TYR B 1 69 ? 4.348 -16.344 -11.406 1 96.31 69 TYR B N 1
ATOM 1253 C CA . TYR B 1 69 ? 3.688 -17.156 -12.422 1 96.31 69 TYR B CA 1
ATOM 1254 C C . TYR B 1 69 ? 4.441 -18.453 -12.648 1 96.31 69 TYR B C 1
ATOM 1256 O O . TYR B 1 69 ? 5.668 -18.5 -12.531 1 96.31 69 TYR B O 1
ATOM 1264 N N . CYS B 1 70 ? 3.666 -19.469 -13.055 1 95.88 70 CYS B N 1
ATOM 1265 C CA . CYS B 1 70 ? 4.281 -20.766 -13.344 1 95.88 70 CYS B CA 1
ATOM 1266 C C . CYS B 1 70 ? 4.883 -20.781 -14.742 1 95.88 70 CYS B C 1
ATOM 1268 O O . CYS B 1 70 ? 5.703 -21.641 -15.062 1 95.88 70 CYS B O 1
ATOM 1270 N N . GLY B 1 71 ? 4.402 -19.844 -15.602 1 96.06 71 GLY B N 1
ATOM 1271 C CA . GLY B 1 71 ? 4.941 -19.734 -16.953 1 96.06 71 GLY B CA 1
ATOM 1272 C C . GLY B 1 71 ? 4.445 -18.5 -17.688 1 96.06 71 GLY B C 1
ATOM 1273 O O . GLY B 1 71 ? 3.66 -17.719 -17.156 1 96.06 71 GLY B O 1
ATOM 1274 N N . LYS B 1 72 ? 4.922 -18.375 -18.906 1 97.44 72 LYS B N 1
ATOM 1275 C CA . LYS B 1 72 ? 4.613 -17.219 -19.734 1 97.44 72 LYS B CA 1
ATOM 1276 C C . LYS B 1 72 ? 3.119 -17.141 -20.047 1 97.44 72 LYS B C 1
ATOM 1278 O O . LYS B 1 72 ? 2.539 -16.047 -20.062 1 97.44 72 LYS B O 1
ATOM 1283 N N . GLU B 1 73 ? 2.58 -18.25 -20.266 1 97.75 73 GLU B N 1
ATOM 1284 C CA . GLU B 1 73 ? 1.161 -18.266 -20.594 1 97.75 73 GLU B CA 1
ATOM 1285 C C . GLU B 1 73 ? 0.314 -17.688 -19.469 1 97.75 73 GLU B C 1
ATOM 1287 O O . GLU B 1 73 ? -0.571 -16.875 -19.703 1 97.75 73 GLU B O 1
ATOM 1292 N N . CYS B 1 74 ? 0.61 -18.062 -18.281 1 97.19 74 CYS B N 1
ATOM 1293 C CA . CYS B 1 74 ? -0.127 -17.562 -17.125 1 97.19 74 CYS B CA 1
ATOM 1294 C C . CYS B 1 74 ? 0.128 -16.062 -16.922 1 97.19 74 CYS B C 1
ATOM 1296 O O . CYS B 1 74 ? -0.781 -15.328 -16.547 1 97.19 74 CYS B O 1
ATOM 1298 N N . GLN B 1 75 ? 1.371 -15.734 -17.156 1 96.81 75 GLN B N 1
ATOM 1299 C CA . GLN B 1 75 ? 1.681 -14.32 -17.031 1 96.81 75 GLN B CA 1
ATOM 1300 C C . GLN B 1 75 ? 0.845 -13.484 -17.984 1 96.81 75 GLN B C 1
ATOM 1302 O O . GLN B 1 75 ? 0.256 -12.469 -17.594 1 96.81 75 GLN B O 1
ATOM 1307 N N . VAL B 1 76 ? 0.811 -13.922 -19.172 1 97.69 76 VAL B N 1
ATOM 1308 C CA . VAL B 1 76 ? 0.09 -13.188 -20.203 1 97.69 76 VAL B CA 1
ATOM 1309 C C . VAL B 1 76 ? -1.402 -13.172 -19.891 1 97.69 76 VAL B C 1
ATOM 1311 O O . VAL B 1 76 ? -2.059 -12.133 -20.016 1 97.69 76 VAL B O 1
ATOM 1314 N N . GLN B 1 77 ? -1.923 -14.273 -19.484 1 97 77 GLN B N 1
ATOM 1315 C CA . GLN B 1 77 ? -3.342 -14.352 -19.156 1 97 77 GLN B CA 1
ATOM 1316 C C . GLN B 1 77 ? -3.68 -13.445 -17.969 1 97 77 GLN B C 1
ATOM 1318 O O . GLN B 1 77 ? -4.691 -12.742 -17.984 1 97 77 GLN B O 1
ATOM 1323 N N . HIS B 1 78 ? -2.816 -13.508 -17.031 1 95.94 78 HIS B N 1
ATOM 1324 C CA . HIS B 1 78 ? -3.057 -12.703 -15.844 1 95.94 78 HIS B CA 1
ATOM 1325 C C . HIS B 1 78 ? -2.982 -11.211 -16.172 1 95.94 78 HIS B C 1
ATOM 1327 O O . HIS B 1 78 ? -3.748 -10.414 -15.617 1 95.94 78 HIS B O 1
ATOM 1333 N N . TRP B 1 79 ? -2.037 -10.891 -17 1 96.38 79 TRP B N 1
ATOM 1334 C CA . TRP B 1 79 ? -1.891 -9.5 -17.422 1 96.38 79 TRP B CA 1
ATOM 1335 C C . TRP B 1 79 ? -3.199 -8.969 -17.984 1 96.38 79 TRP B C 1
ATOM 1337 O O . TRP B 1 79 ? -3.67 -7.898 -17.578 1 96.38 79 TRP B O 1
ATOM 1347 N N . LYS B 1 80 ? -3.811 -9.789 -18.812 1 95.44 80 LYS B N 1
ATOM 1348 C CA . LYS B 1 80 ? -5.035 -9.391 -19.5 1 95.44 80 LYS B CA 1
ATOM 1349 C C . LYS B 1 80 ? -6.234 -9.422 -18.547 1 95.44 80 LYS B C 1
ATOM 1351 O O . LYS B 1 80 ? -7.168 -8.633 -18.688 1 95.44 80 LYS B O 1
ATOM 1356 N N . ALA B 1 81 ? -6.141 -10.273 -17.609 1 94.38 81 ALA B N 1
ATOM 1357 C CA . ALA B 1 81 ? -7.266 -10.461 -16.703 1 94.38 81 ALA B CA 1
ATOM 1358 C C . ALA B 1 81 ? -7.375 -9.305 -15.719 1 94.38 81 ALA B C 1
ATOM 1360 O O . ALA B 1 81 ? -8.438 -9.07 -15.133 1 94.38 81 ALA B O 1
ATOM 1361 N N . GLY B 1 82 ? -6.223 -8.648 -15.492 1 93.06 82 GLY B N 1
ATOM 1362 C CA . GLY B 1 82 ? -6.359 -7.527 -14.578 1 93.06 82 GLY B CA 1
ATOM 1363 C C . GLY B 1 82 ? -5.027 -7.016 -14.055 1 93.06 82 GLY B C 1
ATOM 1364 O O . GLY B 1 82 ? -4.934 -5.875 -13.602 1 93.06 82 GLY B O 1
ATOM 1365 N N . HIS B 1 83 ? -3.947 -7.824 -14.125 1 95.44 83 HIS B N 1
ATOM 1366 C CA . HIS B 1 83 ? -2.664 -7.422 -13.555 1 95.44 83 HIS B CA 1
ATOM 1367 C C . HIS B 1 83 ? -2.18 -6.109 -14.164 1 95.44 83 HIS B C 1
ATOM 1369 O O . HIS B 1 83 ? -1.516 -5.32 -13.492 1 95.44 83 HIS B O 1
ATOM 1375 N N . LYS B 1 84 ? -2.535 -5.887 -15.336 1 93.88 84 LYS B N 1
ATOM 1376 C CA . LYS B 1 84 ? -2.129 -4.66 -16.016 1 93.88 84 LYS B CA 1
ATOM 1377 C C . LYS B 1 84 ? -2.578 -3.424 -15.25 1 93.88 84 LYS B C 1
ATOM 1379 O O . LYS B 1 84 ? -1.873 -2.414 -15.219 1 93.88 84 LYS B O 1
ATOM 1384 N N . ILE B 1 85 ? -3.643 -3.459 -14.578 1 89.44 85 ILE B N 1
ATOM 1385 C CA . ILE B 1 85 ? -4.211 -2.348 -13.82 1 89.44 85 ILE B CA 1
ATOM 1386 C C . ILE B 1 85 ? -3.594 -2.299 -12.43 1 89.44 85 ILE B C 1
ATOM 1388 O O . ILE B 1 85 ? -3.328 -1.219 -11.898 1 89.44 85 ILE B O 1
ATOM 1392 N N . ASP B 1 86 ? -3.291 -3.5 -11.969 1 90.06 86 ASP B N 1
ATOM 1393 C CA . ASP B 1 86 ? -2.852 -3.594 -10.578 1 90.06 86 ASP B CA 1
ATOM 1394 C C . ASP B 1 86 ? -1.33 -3.523 -10.477 1 90.06 86 ASP B C 1
ATOM 1396 O O . ASP B 1 86 ? -0.785 -3.309 -9.391 1 90.06 86 ASP B O 1
ATOM 1400 N N . CYS B 1 87 ? -0.685 -3.738 -11.586 1 93.81 87 CYS B N 1
ATOM 1401 C CA . CYS B 1 87 ? 0.773 -3.707 -11.617 1 93.81 87 CYS B CA 1
ATOM 1402 C C . CYS B 1 87 ? 1.296 -2.295 -11.391 1 93.81 87 CYS B C 1
ATOM 1404 O O . CYS B 1 87 ? 0.646 -1.319 -11.773 1 93.81 87 CYS B O 1
ATOM 1406 N N . ILE B 1 88 ? 2.348 -2.154 -10.688 1 91.12 88 ILE B N 1
ATOM 1407 C CA . ILE B 1 88 ? 2.988 -0.87 -10.43 1 91.12 88 ILE B CA 1
ATOM 1408 C C . ILE B 1 88 ? 4.5 -1 -10.609 1 91.12 88 ILE B C 1
ATOM 1410 O O . ILE B 1 88 ? 5.113 -1.944 -10.109 1 91.12 88 ILE B O 1
ATOM 1414 N N . LYS B 1 89 ? 5.07 -0.065 -11.422 1 84.31 89 LYS B N 1
ATOM 1415 C CA . LYS B 1 89 ? 6.492 -0.135 -11.742 1 84.31 89 LYS B CA 1
ATOM 1416 C C . LYS B 1 89 ? 7.344 0.265 -10.539 1 84.31 89 LYS B C 1
ATOM 1418 O O . LYS B 1 89 ? 7.18 1.357 -9.992 1 84.31 89 LYS B O 1
ATOM 1423 N N . ARG B 1 90 ? 8.078 -0.659 -10.039 1 77.12 90 ARG B N 1
ATOM 1424 C CA . ARG B 1 90 ? 9.062 -0.365 -9.008 1 77.12 90 ARG B CA 1
ATOM 1425 C C . ARG B 1 90 ? 10.297 0.31 -9.602 1 77.12 90 ARG B C 1
ATOM 1427 O O . ARG B 1 90 ? 10.852 -0.165 -10.594 1 77.12 90 ARG B O 1
ATOM 1434 N N . LYS B 1 91 ? 10.422 1.651 -9.758 1 55.66 91 LYS B N 1
ATOM 1435 C CA . LYS B 1 91 ? 11.617 2.287 -10.312 1 55.66 91 LYS B CA 1
ATOM 1436 C C . LYS B 1 91 ? 12.859 1.882 -9.523 1 55.66 91 LYS B C 1
ATOM 1438 O O . LYS B 1 91 ? 12.797 1.641 -8.32 1 55.66 91 LYS B O 1
#

Secondary structure (DSSP, 8-state):
---TT--SHHHHHHHHHHHHTSTT-TTHHHHHHHHHHHHHHHHTB-TTT--B-TTSPPEEPTTTS--EESSHHHHHHHIIIIIHHH-----/---TT--SHHHHHHHHHHHHTSTT-TTHHHHHHHHHHHHHHHHTB-TTT--B-TTSPPEEPTTTS--EESSHHHHHHHIIIIIHHH-----

Radius of gyration: 17.68 Å; Cα contacts (8 Å, |Δi|>4): 296; chains: 2; bounding box: 32×54×43 Å

Organism: NCBI:txid267567

pLDDT: mean 89.16, std 10.84, range [36.62, 97.75]

Solvent-accessible surface area (backbone atoms only — not comparable to full-atom values): 9848 Å² total; per-residue (Å²): 127,87,50,60,48,56,51,45,54,25,40,17,53,45,28,44,54,56,38,56,69,42,83,81,39,79,62,48,68,61,50,51,52,50,53,52,53,53,48,58,63,45,54,44,25,17,65,58,82,57,49,63,34,79,96,48,84,44,47,60,40,87,48,37,66,52,44,19,18,80,43,69,67,39,45,55,51,23,37,74,44,26,30,64,76,36,52,45,76,67,126,126,87,51,60,50,57,48,44,54,24,40,17,52,46,28,44,52,55,38,55,69,41,84,81,39,79,62,50,68,60,50,50,53,50,52,52,52,52,48,58,63,45,55,43,25,16,66,57,83,57,49,61,33,79,95,47,81,43,47,60,42,86,47,38,66,52,44,18,17,81,44,68,68,40,44,54,50,25,37,73,45,25,30,66,77,33,53,44,76,64,127

InterPro domains:
  IPR002893 Zinc finger, MYND-type [PF01753] (46-87)
  IPR002893 Zinc finger, MYND-type [PS50865] (46-87)

Foldseek 3Di:
DPQQLDDLQLVVLQVLVVQLVPVPRPPNVVSVVVSVVLQVVAFQAASQPRHGCPPHGFDADPASRRGTHNDDVSVVVSCVSHCVPNTHGND/DPQQLDDLQLVVLQVLVVQLVPVPRPPNVVSVVVSVVLQVVQFQAASQPRHGCPPHGFDADPASRRGTHNDDVRVVVSCVSHCVPNTHGDD

Sequence (182 aa):
MEIPGHSPIPKALFWARKALEDDSFPLRDNVTLILSAMENEVKNHCANCRKEAGCSSLKRCVRCLGAWYCGKECQVQHWKAGHKIDCIKRKMEIPGHSPIPKALFWARKALEDDSFPLRDNVTLILSAMENEVKNHCANCRKEAGCSSLKRCVRCLGAWYCGKECQVQHWKAGHKIDCIKRK